Protein AF-A0A1E1WGL4-F1 (afdb_monomer_lite)

Structure (mmCIF, N/CA/C/O backbone):
data_AF-A0A1E1WGL4-F1
#
_entry.id   AF-A0A1E1WGL4-F1
#
loop_
_atom_site.group_PDB
_atom_site.id
_atom_site.type_symbol
_atom_site.label_atom_id
_atom_site.label_alt_id
_atom_site.label_comp_id
_atom_site.label_asym_id
_atom_site.label_entity_id
_atom_site.label_seq_id
_atom_site.pdbx_PDB_ins_code
_atom_site.Cartn_x
_atom_site.C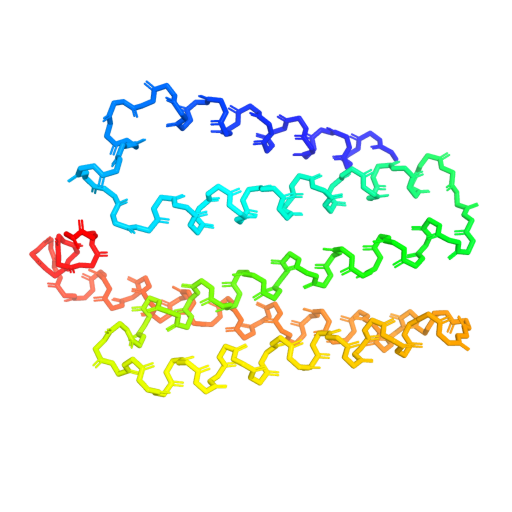artn_y
_atom_site.Cartn_z
_atom_site.occupancy
_atom_site.B_iso_or_equiv
_atom_site.auth_seq_id
_atom_site.auth_comp_id
_atom_site.auth_asym_id
_atom_site.auth_atom_id
_atom_site.pdbx_PDB_model_num
ATOM 1 N N . ALA A 1 1 ? 6.166 7.070 -16.191 1.00 85.94 1 ALA A N 1
ATOM 2 C CA . ALA A 1 1 ? 6.942 7.635 -15.065 1.00 85.94 1 ALA A CA 1
ATOM 3 C C . ALA A 1 1 ? 6.205 8.755 -14.322 1.00 85.94 1 ALA A C 1
ATOM 5 O O . ALA A 1 1 ? 6.081 8.666 -13.109 1.00 85.94 1 ALA A O 1
ATOM 6 N N . LEU A 1 2 ? 5.705 9.796 -15.011 1.00 94.38 2 LEU A N 1
ATOM 7 C CA . LEU A 1 2 ? 5.146 10.999 -14.367 1.00 94.38 2 LEU A CA 1
ATOM 8 C C . LEU A 1 2 ? 4.013 10.715 -13.362 1.00 94.38 2 LEU A C 1
ATOM 10 O O . LEU A 1 2 ? 4.085 11.191 -12.238 1.00 94.38 2 LEU A O 1
ATOM 14 N N . ALA A 1 3 ? 2.999 9.925 -13.737 1.00 94.56 3 ALA A N 1
ATOM 15 C CA . ALA A 1 3 ? 1.869 9.616 -12.854 1.00 94.56 3 ALA A CA 1
ATOM 16 C C . ALA A 1 3 ? 2.309 8.905 -11.558 1.00 94.56 3 ALA A C 1
ATOM 18 O O . ALA A 1 3 ? 1.943 9.334 -10.466 1.00 94.56 3 ALA A O 1
ATOM 19 N N . SER A 1 4 ? 3.158 7.878 -11.668 1.00 93.81 4 SER A N 1
ATOM 20 C CA . SER A 1 4 ? 3.747 7.196 -10.507 1.00 93.81 4 SER A CA 1
ATOM 21 C C . SER A 1 4 ? 4.592 8.145 -9.654 1.00 93.81 4 SER A C 1
ATOM 23 O O . SER A 1 4 ? 4.494 8.113 -8.429 1.00 93.81 4 SER A O 1
ATOM 25 N N . GLY A 1 5 ? 5.353 9.045 -10.287 1.00 95.50 5 GLY A N 1
ATOM 26 C CA . GLY A 1 5 ? 6.152 10.055 -9.590 1.00 95.50 5 GLY A CA 1
ATOM 27 C C . GLY A 1 5 ? 5.297 11.069 -8.823 1.00 95.50 5 GLY A C 1
ATOM 28 O O . GLY A 1 5 ? 5.628 11.425 -7.695 1.00 95.50 5 GLY A O 1
ATOM 29 N N . LEU A 1 6 ? 4.163 11.490 -9.389 1.00 96.50 6 LEU A N 1
ATOM 30 C CA . LEU A 1 6 ? 3.197 12.354 -8.704 1.00 96.50 6 LEU A CA 1
ATOM 31 C C . LEU A 1 6 ? 2.524 11.633 -7.527 1.00 96.50 6 LEU A C 1
ATOM 33 O O . LEU A 1 6 ? 2.367 12.234 -6.467 1.00 96.50 6 LEU A O 1
ATOM 37 N N . ASN A 1 7 ? 2.192 10.345 -7.666 1.00 95.88 7 ASN A N 1
ATOM 38 C CA . ASN A 1 7 ? 1.689 9.540 -6.547 1.00 95.88 7 ASN A CA 1
ATOM 39 C C . ASN A 1 7 ? 2.732 9.396 -5.432 1.00 95.88 7 ASN A C 1
ATOM 41 O O . ASN A 1 7 ? 2.401 9.558 -4.257 1.00 95.88 7 ASN A O 1
ATOM 45 N N . LEU A 1 8 ? 4.001 9.161 -5.780 1.00 96.38 8 LEU A N 1
ATOM 46 C CA . LEU A 1 8 ? 5.094 9.152 -4.808 1.00 96.38 8 LEU A CA 1
ATOM 47 C C . LEU A 1 8 ? 5.175 10.488 -4.056 1.00 96.38 8 LEU A C 1
ATOM 49 O O . LEU A 1 8 ? 5.218 10.497 -2.825 1.00 96.38 8 LEU A O 1
ATOM 53 N N . ALA A 1 9 ? 5.149 11.609 -4.783 1.00 96.38 9 ALA A N 1
ATOM 54 C CA . ALA A 1 9 ? 5.177 12.944 -4.191 1.00 96.38 9 ALA A CA 1
ATOM 55 C C . ALA A 1 9 ? 3.979 13.185 -3.260 1.00 96.38 9 ALA A C 1
ATOM 57 O O . ALA A 1 9 ? 4.163 13.698 -2.157 1.00 96.38 9 ALA A O 1
ATOM 58 N N . ALA A 1 10 ? 2.776 12.755 -3.651 1.00 95.88 10 ALA A N 1
ATOM 59 C CA . ALA A 1 10 ? 1.584 12.843 -2.813 1.00 95.88 10 ALA A CA 1
ATOM 60 C C . ALA A 1 10 ? 1.738 12.044 -1.508 1.00 95.88 10 ALA A C 1
ATOM 62 O O . ALA A 1 10 ? 1.439 12.565 -0.435 1.00 95.88 10 ALA A O 1
ATOM 63 N N . HIS A 1 11 ? 2.268 10.817 -1.568 1.00 93.75 11 HIS A N 1
ATOM 64 C CA . HIS A 1 11 ? 2.530 10.014 -0.370 1.00 93.75 11 HIS A CA 1
ATOM 65 C C . HIS A 1 11 ? 3.553 10.666 0.568 1.00 93.75 11 HIS A C 1
ATOM 67 O O . HIS A 1 11 ? 3.337 10.685 1.780 1.00 93.75 11 HIS A O 1
ATOM 73 N N . VAL A 1 12 ? 4.642 11.219 0.027 1.00 95.19 12 VAL A N 1
ATOM 74 C CA . VAL A 1 12 ? 5.664 11.926 0.820 1.00 95.19 12 VAL A CA 1
ATOM 75 C C . VAL A 1 12 ? 5.085 13.193 1.450 1.00 95.19 12 VAL A C 1
ATOM 77 O O . VAL A 1 12 ? 5.270 13.422 2.644 1.00 95.19 12 VAL A O 1
ATOM 80 N N . TYR A 1 13 ? 4.336 13.981 0.679 1.00 95.38 13 TYR A N 1
ATOM 81 C CA . TYR A 1 13 ? 3.674 15.189 1.166 1.00 95.38 13 TYR A CA 1
ATOM 82 C C . TYR A 1 13 ? 2.675 14.878 2.287 1.00 95.38 13 TYR A C 1
ATOM 84 O O . TYR A 1 13 ? 2.729 15.492 3.349 1.00 95.38 13 TYR A O 1
ATOM 92 N N . MET A 1 14 ? 1.799 13.886 2.098 1.00 92.38 14 MET A N 1
ATOM 93 C CA . MET A 1 14 ? 0.835 13.480 3.126 1.00 92.38 14 MET A CA 1
ATOM 94 C C . MET A 1 14 ? 1.516 12.954 4.388 1.00 92.38 14 MET A C 1
ATOM 96 O O . MET A 1 14 ? 1.043 13.211 5.492 1.00 92.38 14 MET A O 1
ATOM 100 N N . TYR A 1 15 ? 2.625 12.229 4.241 1.00 91.88 15 TYR A N 1
ATOM 101 C CA . TYR A 1 15 ? 3.398 11.770 5.386 1.00 91.88 15 TYR A CA 1
ATOM 102 C C . TYR A 1 15 ? 4.004 12.941 6.168 1.00 91.88 15 TYR A C 1
ATOM 104 O O . TYR A 1 15 ? 3.929 12.941 7.394 1.00 91.88 15 TYR A O 1
ATOM 112 N N . HIS A 1 16 ? 4.528 13.959 5.477 1.00 90.94 16 HIS A N 1
ATOM 113 C CA . HIS A 1 16 ? 5.018 15.186 6.111 1.00 90.94 16 HIS A CA 1
ATOM 114 C C . HIS A 1 16 ? 3.917 15.892 6.913 1.00 90.94 16 HIS A C 1
ATOM 116 O O . HIS A 1 16 ? 4.100 16.188 8.088 1.00 90.94 16 HIS A O 1
ATOM 122 N N . GLN A 1 17 ? 2.738 16.068 6.310 1.00 89.62 17 GLN A N 1
ATOM 123 C CA . GLN A 1 17 ? 1.579 16.656 6.991 1.00 89.62 17 GLN A CA 1
ATOM 124 C C . GLN A 1 17 ? 1.177 15.859 8.242 1.00 89.62 17 GLN A C 1
ATOM 126 O O . GLN A 1 17 ? 0.780 16.432 9.253 1.00 89.62 17 GLN A O 1
ATOM 131 N N . LEU A 1 18 ? 1.290 14.528 8.195 1.00 86.06 18 LEU A N 1
ATOM 132 C CA . LEU A 1 18 ? 0.930 13.666 9.317 1.00 86.06 18 LEU A CA 1
ATOM 133 C C . LEU A 1 18 ? 1.911 13.773 10.490 1.00 86.06 18 LEU A C 1
ATOM 135 O O . LEU A 1 18 ? 1.471 13.791 11.634 1.00 86.06 18 LEU A O 1
ATOM 139 N N . ILE A 1 19 ? 3.221 13.826 10.231 1.00 86.44 19 ILE A N 1
ATOM 140 C CA . ILE A 1 19 ? 4.231 13.930 11.301 1.00 86.44 19 ILE A CA 1
ATOM 141 C C . ILE A 1 19 ? 4.264 15.319 11.952 1.00 86.44 19 ILE A C 1
ATOM 143 O O . ILE A 1 19 ? 4.726 15.445 13.084 1.00 86.44 19 ILE A O 1
ATOM 147 N N . GLU A 1 20 ? 3.765 16.344 11.259 1.00 86.44 20 GLU A N 1
ATOM 148 C CA . GLU A 1 20 ? 3.575 17.690 11.809 1.00 86.44 20 GLU A CA 1
ATOM 149 C C . GLU A 1 20 ? 2.327 17.790 12.708 1.00 86.44 20 GLU A C 1
ATOM 151 O O . GLU A 1 20 ? 2.230 18.704 13.531 1.00 86.44 20 GLU A O 1
ATOM 156 N N . ASP A 1 21 ? 1.385 16.843 12.617 1.00 81.75 21 ASP A N 1
ATOM 157 C CA . ASP A 1 21 ? 0.223 16.793 13.505 1.00 81.75 21 ASP A CA 1
ATOM 158 C C . ASP A 1 21 ? 0.627 16.301 14.906 1.00 81.75 21 ASP A C 1
ATOM 160 O O . ASP A 1 21 ? 0.981 15.141 15.122 1.00 81.75 21 ASP A O 1
ATOM 164 N N . TYR A 1 22 ? 0.479 17.173 15.907 1.00 66.94 22 TYR A N 1
ATOM 165 C CA . TYR A 1 22 ? 0.733 16.866 17.319 1.00 66.94 22 TYR A CA 1
ATOM 166 C C . TYR A 1 22 ? -0.074 15.664 17.855 1.00 66.94 22 TYR A C 1
ATOM 168 O O . TYR A 1 22 ? 0.294 15.059 18.870 1.00 66.94 22 TYR A O 1
ATOM 176 N N . ARG A 1 23 ? -1.190 15.306 17.203 1.00 68.88 23 ARG A N 1
ATOM 177 C CA . ARG A 1 23 ? -2.018 14.132 17.534 1.00 68.88 23 ARG A CA 1
ATOM 178 C C . ARG A 1 23 ? -1.388 12.828 17.061 1.00 68.88 23 ARG A C 1
ATOM 180 O O . ARG A 1 23 ? -1.677 11.774 17.633 1.00 68.88 23 ARG A O 1
ATOM 187 N N . PHE A 1 24 ? -0.498 12.883 16.076 1.00 68.81 24 PHE A N 1
ATOM 188 C CA . PHE A 1 24 ? 0.263 11.741 15.589 1.00 68.81 24 PHE A CA 1
ATOM 189 C C . PHE A 1 24 ? 1.529 11.531 16.430 1.00 68.81 24 PHE A C 1
ATOM 191 O O . PHE A 1 24 ? 2.657 11.515 15.950 1.00 68.81 24 PHE A O 1
ATOM 198 N N . CYS A 1 25 ? 1.336 11.355 17.737 1.00 69.19 25 CYS A N 1
ATOM 199 C CA . CYS A 1 25 ? 2.398 10.995 18.667 1.00 69.19 25 CYS A CA 1
ATOM 200 C C . CYS A 1 25 ? 2.054 9.704 19.414 1.00 69.19 25 CYS A C 1
ATOM 202 O O . CYS A 1 25 ? 0.885 9.344 19.578 1.00 69.19 25 CYS A O 1
ATOM 204 N N . TYR A 1 26 ? 3.085 9.017 19.914 1.00 63.84 26 TYR A N 1
ATOM 205 C CA . TYR A 1 26 ? 2.954 7.725 20.599 1.00 63.84 26 TYR A CA 1
ATOM 206 C C . TYR A 1 26 ? 1.908 7.738 21.728 1.00 63.84 26 TYR A C 1
ATOM 208 O O . TYR A 1 26 ? 1.170 6.774 21.905 1.00 63.84 26 TYR A O 1
ATOM 216 N N . LYS A 1 27 ? 1.788 8.862 22.448 1.00 63.19 27 LYS A N 1
ATOM 217 C CA . LYS A 1 27 ? 0.841 9.032 23.561 1.00 63.19 27 LYS A CA 1
ATOM 218 C C . LYS A 1 27 ? -0.633 8.951 23.136 1.00 63.19 27 LYS A C 1
ATOM 220 O O . LYS A 1 27 ? -1.468 8.582 23.954 1.00 63.19 27 LYS A O 1
ATOM 225 N N . HIS A 1 28 ? -0.947 9.301 21.890 1.00 64.38 28 HIS A N 1
ATOM 226 C CA . HIS A 1 28 ? -2.317 9.349 21.367 1.00 64.38 28 HIS A CA 1
ATOM 227 C C . HIS A 1 28 ? -2.582 8.306 20.269 1.00 64.38 28 HIS A C 1
ATOM 229 O O . HIS A 1 28 ? -3.727 8.129 19.867 1.00 64.38 28 HIS A O 1
ATOM 235 N N . SER A 1 29 ? -1.542 7.621 19.781 1.00 69.75 29 SER A N 1
ATOM 236 C CA . SER A 1 29 ? -1.619 6.672 18.667 1.00 69.75 29 SER A CA 1
ATOM 237 C C . SER A 1 29 ? -0.808 5.402 18.971 1.00 69.75 29 SER A C 1
ATOM 239 O O . SER A 1 29 ? 0.353 5.304 18.568 1.00 69.75 29 SER A O 1
ATOM 241 N N . PRO A 1 30 ? -1.393 4.377 19.622 1.00 72.88 30 PRO A N 1
ATOM 242 C CA . PRO A 1 30 ? -0.667 3.160 20.020 1.00 72.88 30 PRO A CA 1
ATOM 243 C C . PRO A 1 30 ? -0.130 2.334 18.837 1.00 72.88 30 PRO A C 1
ATOM 245 O O . PRO A 1 30 ? 0.729 1.475 19.015 1.00 72.88 30 PRO A O 1
ATOM 248 N N . MET A 1 31 ? -0.610 2.591 17.616 1.00 81.19 31 MET A N 1
ATOM 249 C CA . MET A 1 31 ? -0.162 1.936 16.381 1.00 81.19 31 MET A CA 1
ATOM 250 C C . MET A 1 31 ? 0.743 2.820 15.510 1.00 81.19 31 MET A C 1
ATOM 252 O O . MET A 1 31 ? 0.908 2.539 14.326 1.00 81.19 31 MET A O 1
ATOM 256 N N . ILE A 1 32 ? 1.329 3.887 16.057 1.00 84.94 32 ILE A N 1
ATOM 257 C CA . ILE A 1 32 ? 2.131 4.846 15.280 1.00 84.94 32 ILE A CA 1
ATOM 258 C C . ILE A 1 32 ? 3.248 4.175 14.462 1.00 84.94 32 ILE A C 1
ATOM 260 O O . ILE A 1 32 ? 3.414 4.469 13.282 1.00 84.94 32 ILE A O 1
ATOM 264 N N . VAL A 1 33 ? 3.935 3.184 15.039 1.00 87.94 33 VAL A N 1
ATOM 265 C CA . VAL A 1 33 ? 5.001 2.427 14.358 1.00 87.94 33 VAL A CA 1
ATOM 266 C C . VAL A 1 33 ? 4.465 1.665 13.143 1.00 87.94 33 VAL A C 1
ATOM 268 O O . VAL A 1 33 ? 5.094 1.663 12.088 1.00 87.94 33 VAL A O 1
ATOM 271 N N . PHE A 1 34 ? 3.278 1.062 13.263 1.00 91.12 34 PHE A N 1
ATOM 272 C CA . PHE A 1 34 ? 2.623 0.385 12.143 1.00 91.12 34 PHE A CA 1
ATOM 273 C C . PHE A 1 34 ? 2.314 1.368 11.011 1.00 91.12 34 PHE A C 1
ATOM 275 O O . PHE A 1 34 ? 2.521 1.038 9.849 1.00 91.12 34 PHE A O 1
ATOM 282 N N . TRP A 1 35 ? 1.857 2.578 11.340 1.00 90.50 35 TRP A N 1
ATOM 283 C CA . TRP A 1 35 ? 1.575 3.608 10.341 1.00 90.50 35 TRP A CA 1
ATOM 284 C C . TRP A 1 35 ? 2.833 4.081 9.631 1.00 90.50 35 TRP A C 1
ATOM 286 O O . TRP A 1 35 ? 2.834 4.117 8.408 1.00 90.50 35 TRP A O 1
ATOM 296 N N . HIS A 1 36 ? 3.923 4.351 10.352 1.00 92.00 36 HIS A N 1
ATOM 297 C CA . HIS A 1 36 ? 5.209 4.659 9.717 1.00 92.00 36 HIS A CA 1
ATOM 298 C C . HIS A 1 36 ? 5.638 3.556 8.745 1.00 92.00 36 HIS A C 1
ATOM 300 O O . HIS A 1 36 ? 5.992 3.841 7.605 1.00 92.00 36 HIS A O 1
ATOM 306 N N . PHE A 1 37 ? 5.533 2.292 9.160 1.00 94.19 37 PHE A N 1
ATOM 307 C CA . PHE A 1 37 ? 5.855 1.159 8.298 1.00 94.19 37 PHE A CA 1
ATOM 308 C C . PHE A 1 37 ? 4.936 1.067 7.070 1.00 94.19 37 PHE A C 1
ATOM 310 O O . PHE A 1 37 ? 5.416 0.852 5.958 1.00 94.19 37 PHE A O 1
ATOM 317 N N . PHE A 1 38 ? 3.633 1.295 7.250 1.00 94.94 38 PHE A N 1
ATOM 318 C CA . PHE A 1 38 ? 2.656 1.378 6.164 1.00 94.94 38 PHE A CA 1
ATOM 319 C C . PHE A 1 38 ? 3.060 2.441 5.134 1.00 94.94 38 PHE A C 1
ATOM 321 O O . PHE A 1 38 ? 3.112 2.150 3.940 1.00 94.94 38 PHE A O 1
ATOM 328 N N . PHE A 1 39 ? 3.400 3.653 5.587 1.00 94.38 39 PHE A N 1
ATOM 329 C CA . PHE A 1 39 ? 3.842 4.731 4.701 1.00 94.38 39 PHE A CA 1
ATOM 330 C C . PHE A 1 39 ? 5.121 4.368 3.953 1.00 94.38 39 PHE A C 1
ATOM 332 O O . PHE A 1 39 ? 5.168 4.567 2.742 1.00 94.38 39 PHE A O 1
ATOM 339 N N . CYS A 1 40 ? 6.113 3.791 4.637 1.00 95.81 40 CYS A N 1
ATOM 340 C CA . CYS A 1 40 ? 7.351 3.334 4.006 1.00 95.81 40 CYS A CA 1
ATOM 341 C C . CYS A 1 40 ? 7.098 2.299 2.901 1.00 95.81 40 CYS A C 1
ATOM 343 O O . CYS A 1 40 ? 7.721 2.373 1.846 1.00 95.81 40 CYS A O 1
ATOM 345 N N . ILE A 1 41 ? 6.176 1.350 3.108 1.00 97.31 41 ILE A N 1
ATOM 346 C CA . ILE A 1 41 ? 5.802 0.377 2.070 1.00 97.31 41 ILE A CA 1
ATOM 347 C C . ILE A 1 41 ? 5.179 1.087 0.865 1.00 97.31 41 ILE A C 1
ATOM 349 O O . ILE A 1 41 ? 5.589 0.842 -0.270 1.00 97.31 41 ILE A O 1
ATOM 353 N N . CYS A 1 42 ? 4.213 1.979 1.098 1.00 97.06 42 CYS A N 1
ATOM 354 C CA . CYS A 1 42 ? 3.535 2.695 0.020 1.00 97.06 42 CYS A CA 1
ATOM 355 C C . CYS A 1 42 ? 4.498 3.570 -0.792 1.00 97.06 42 CYS A C 1
ATOM 357 O O . CYS A 1 42 ? 4.464 3.532 -2.020 1.00 97.06 42 CYS A O 1
ATOM 359 N N . THR A 1 43 ? 5.372 4.340 -0.137 1.00 96.75 43 THR A N 1
ATOM 360 C CA . THR A 1 43 ? 6.359 5.181 -0.834 1.00 96.75 43 THR A CA 1
ATOM 361 C C . THR A 1 43 ? 7.360 4.334 -1.610 1.00 96.75 43 THR A C 1
ATOM 363 O O . THR A 1 43 ? 7.654 4.649 -2.760 1.00 96.75 43 THR A O 1
ATOM 366 N N . HIS A 1 44 ? 7.833 3.225 -1.038 1.00 97.06 44 HIS A N 1
ATOM 367 C CA . HIS A 1 44 ? 8.737 2.310 -1.730 1.00 97.06 44 HIS A CA 1
ATOM 368 C C . HIS A 1 44 ? 8.095 1.713 -2.990 1.00 97.06 44 HIS A C 1
ATOM 370 O O . HIS A 1 44 ? 8.737 1.650 -4.036 1.00 97.06 44 HIS A O 1
ATOM 376 N N . ALA A 1 45 ? 6.814 1.347 -2.931 1.00 97.56 45 ALA A N 1
ATOM 377 C CA . ALA A 1 45 ? 6.090 0.832 -4.087 1.00 97.56 45 ALA A CA 1
ATOM 378 C C . ALA A 1 45 ? 5.928 1.860 -5.209 1.00 97.56 45 ALA A C 1
ATOM 380 O O . ALA A 1 45 ? 6.243 1.562 -6.360 1.00 97.56 45 ALA A O 1
ATOM 381 N N . TRP A 1 46 ? 5.536 3.097 -4.893 1.00 98.06 46 TRP A N 1
ATOM 382 C CA . TRP A 1 46 ? 5.456 4.147 -5.913 1.00 98.06 46 TRP A CA 1
ATOM 383 C C . TRP A 1 46 ? 6.823 4.553 -6.469 1.00 98.06 46 TRP A C 1
ATOM 385 O O . TRP A 1 46 ? 6.919 4.927 -7.640 1.00 98.06 46 TRP A O 1
ATOM 395 N N . ALA A 1 47 ? 7.890 4.443 -5.672 1.00 97.62 47 ALA A N 1
ATOM 396 C CA . ALA A 1 47 ? 9.253 4.638 -6.153 1.00 97.62 47 ALA A CA 1
ATOM 397 C C . ALA A 1 47 ? 9.629 3.583 -7.202 1.00 97.62 47 ALA A C 1
ATOM 399 O O . ALA A 1 47 ? 10.041 3.955 -8.302 1.00 97.62 47 ALA A O 1
ATOM 400 N N . TRP A 1 48 ? 9.411 2.293 -6.924 1.00 98.00 48 TRP A N 1
ATOM 401 C CA . TRP A 1 48 ? 9.673 1.226 -7.898 1.00 98.00 48 TRP A CA 1
ATOM 402 C C . TRP A 1 48 ? 8.796 1.325 -9.143 1.00 98.00 48 TRP A C 1
ATOM 404 O O . TRP A 1 48 ? 9.326 1.208 -10.245 1.00 98.00 48 TRP A O 1
ATOM 414 N N . SER A 1 49 ? 7.518 1.683 -8.995 1.00 97.19 49 SER A N 1
ATOM 415 C CA . SER A 1 49 ? 6.637 1.975 -10.134 1.00 97.19 49 SER A CA 1
ATOM 416 C C . SER A 1 49 ? 7.167 3.120 -10.998 1.00 97.19 49 SER A C 1
ATOM 418 O O . SER A 1 49 ? 7.171 3.050 -12.228 1.00 97.19 49 SER A O 1
ATOM 420 N N . THR A 1 50 ? 7.686 4.180 -10.373 1.00 97.38 50 THR A N 1
ATOM 421 C CA . THR A 1 50 ? 8.288 5.305 -11.102 1.00 97.38 50 THR A CA 1
ATOM 422 C C . THR A 1 50 ? 9.526 4.869 -11.877 1.00 97.38 50 THR A C 1
ATOM 424 O O . THR A 1 50 ? 9.660 5.236 -13.045 1.00 97.38 50 THR A O 1
ATOM 427 N N . VAL A 1 51 ? 10.403 4.077 -11.250 1.00 97.88 51 VAL A N 1
ATOM 428 C CA . VAL A 1 51 ? 11.626 3.545 -11.872 1.00 97.88 51 VAL A CA 1
ATOM 429 C C . VAL A 1 51 ? 11.285 2.623 -13.041 1.00 97.88 51 VAL A C 1
ATOM 431 O O . VAL A 1 51 ? 11.820 2.822 -14.128 1.00 97.88 51 VAL A O 1
ATOM 434 N N . PHE A 1 52 ? 10.362 1.678 -12.859 1.00 96.94 52 PHE A N 1
ATOM 435 C CA . PHE A 1 52 ? 9.905 0.763 -13.908 1.00 96.94 52 PHE A CA 1
ATOM 436 C C . PHE A 1 52 ? 9.334 1.515 -15.113 1.00 96.94 52 PHE A C 1
ATOM 438 O O . PHE A 1 52 ? 9.799 1.346 -16.237 1.00 96.94 52 PHE A O 1
ATOM 445 N N . HIS A 1 53 ? 8.414 2.455 -14.885 1.00 96.56 53 HIS A N 1
ATOM 446 C CA . HIS A 1 53 ? 7.842 3.254 -15.969 1.00 96.56 53 HIS A CA 1
ATOM 447 C C . HIS A 1 53 ? 8.781 4.332 -16.535 1.00 96.56 53 HIS A C 1
ATOM 449 O O . HIS A 1 53 ? 8.370 5.069 -17.437 1.00 96.56 53 HIS A O 1
ATOM 455 N N . ALA A 1 54 ? 9.972 4.518 -15.966 1.00 96.38 54 ALA A N 1
ATOM 456 C CA . ALA A 1 54 ? 11.038 5.324 -16.558 1.00 96.38 54 ALA A CA 1
ATOM 457 C C . ALA A 1 54 ? 11.982 4.449 -17.390 1.00 96.38 54 ALA A C 1
ATOM 459 O O . ALA A 1 54 ? 12.427 4.868 -18.458 1.00 96.38 54 ALA A O 1
ATOM 460 N N . ARG A 1 55 ? 12.273 3.237 -16.908 1.00 96.25 55 ARG A N 1
ATOM 461 C CA . ARG A 1 55 ? 13.081 2.242 -17.601 1.00 96.25 55 ARG A CA 1
ATOM 462 C C . ARG A 1 55 ? 12.653 0.826 -17.228 1.00 96.25 55 ARG A C 1
ATOM 464 O O . ARG A 1 55 ? 12.897 0.344 -16.117 1.00 96.25 55 ARG A O 1
ATOM 471 N N . ASP A 1 56 ? 12.116 0.147 -18.226 1.00 95.38 56 ASP A N 1
ATOM 472 C CA . ASP A 1 56 ? 11.712 -1.243 -18.124 1.00 95.38 56 ASP A CA 1
ATOM 473 C C . ASP A 1 56 ? 12.928 -2.180 -18.253 1.00 95.38 56 ASP A C 1
ATOM 475 O O . ASP A 1 56 ? 13.731 -2.085 -19.186 1.00 95.38 56 ASP A O 1
ATOM 479 N N . THR A 1 57 ? 13.095 -3.045 -17.259 1.00 94.38 57 THR A N 1
ATOM 480 C CA . THR A 1 57 ? 14.070 -4.132 -17.193 1.00 94.38 57 THR A CA 1
ATOM 481 C C . THR A 1 57 ? 13.435 -5.277 -16.400 1.00 94.38 57 THR A C 1
ATOM 483 O O . THR A 1 57 ? 12.635 -5.001 -15.507 1.00 94.38 57 THR A O 1
ATOM 486 N N . PRO A 1 58 ? 13.860 -6.540 -16.584 1.00 93.19 58 PRO A N 1
ATOM 487 C CA . PRO A 1 58 ? 13.293 -7.662 -15.827 1.00 93.19 58 PRO A CA 1
ATOM 488 C C . PRO A 1 58 ? 13.339 -7.472 -14.301 1.00 93.19 58 PRO A C 1
ATOM 490 O O . PRO A 1 58 ? 12.452 -7.912 -13.577 1.00 93.19 58 PRO A O 1
ATOM 493 N N . PHE A 1 59 ? 14.371 -6.787 -13.795 1.00 94.38 59 PHE A N 1
ATOM 494 C CA . PHE A 1 59 ? 14.483 -6.488 -12.370 1.00 94.38 59 PHE A CA 1
ATOM 495 C C . PHE A 1 59 ? 13.523 -5.379 -11.920 1.00 94.38 59 PHE A C 1
ATOM 497 O O . PHE A 1 59 ? 12.900 -5.506 -10.868 1.00 94.38 59 PHE A O 1
ATOM 504 N N . THR A 1 60 ? 13.388 -4.297 -12.692 1.00 95.62 60 THR A N 1
ATOM 505 C CA . THR A 1 60 ? 12.463 -3.204 -12.347 1.00 95.62 60 THR A CA 1
ATOM 506 C C . THR A 1 60 ? 11.007 -3.640 -12.484 1.00 95.62 60 THR A C 1
ATOM 508 O O . THR A 1 60 ? 10.198 -3.258 -11.644 1.00 95.62 60 THR A O 1
ATOM 511 N N . GLU A 1 61 ? 10.702 -4.506 -13.451 1.00 94.81 61 GLU A N 1
ATOM 512 C CA . GLU A 1 61 ? 9.408 -5.175 -13.611 1.00 94.81 61 GLU A CA 1
ATOM 513 C C . GLU A 1 61 ? 9.063 -6.028 -12.381 1.00 94.81 61 GLU A C 1
ATOM 515 O O . GLU A 1 61 ? 8.016 -5.850 -11.758 1.00 94.81 61 GLU A O 1
ATOM 520 N N . PHE A 1 62 ? 9.983 -6.904 -11.964 1.00 95.06 62 PHE A N 1
ATOM 521 C CA . PHE A 1 62 ? 9.842 -7.691 -10.737 1.00 95.06 62 PHE A CA 1
ATOM 522 C C . PHE A 1 62 ? 9.564 -6.806 -9.513 1.00 95.06 62 PHE A C 1
ATOM 524 O O . PHE A 1 62 ? 8.641 -7.081 -8.739 1.00 95.06 62 PHE A O 1
ATOM 531 N N . MET A 1 63 ? 10.357 -5.746 -9.332 1.00 96.69 63 MET A N 1
ATOM 532 C CA . MET A 1 63 ? 10.235 -4.862 -8.175 1.00 96.69 63 MET A CA 1
ATOM 533 C C . MET A 1 63 ? 8.912 -4.096 -8.163 1.00 96.69 63 MET A C 1
ATOM 535 O O . MET A 1 63 ? 8.322 -3.960 -7.089 1.00 96.69 63 MET A O 1
ATOM 539 N N . ASP A 1 64 ? 8.431 -3.623 -9.317 1.00 96.44 64 ASP A N 1
ATOM 540 C CA . ASP A 1 64 ? 7.140 -2.936 -9.416 1.00 96.44 64 ASP A CA 1
ATOM 541 C C . ASP A 1 64 ? 5.997 -3.864 -8.991 1.00 96.44 64 ASP A C 1
ATOM 543 O O . ASP A 1 64 ? 5.240 -3.544 -8.074 1.00 96.44 64 ASP A O 1
ATOM 547 N N . TYR A 1 65 ? 5.939 -5.080 -9.539 1.00 95.81 65 TYR A N 1
ATOM 548 C CA . TYR A 1 65 ? 4.885 -6.033 -9.190 1.00 95.81 65 TYR A CA 1
ATOM 549 C C . TYR A 1 65 ? 4.945 -6.508 -7.737 1.00 95.81 65 TYR A C 1
ATOM 551 O O . TYR A 1 65 ? 3.909 -6.566 -7.066 1.00 95.81 65 TYR A O 1
ATOM 559 N N . ALA A 1 66 ? 6.140 -6.815 -7.222 1.00 96.56 66 ALA A N 1
ATOM 560 C CA . ALA A 1 66 ? 6.314 -7.224 -5.831 1.00 96.56 66 ALA A CA 1
ATOM 561 C C . ALA A 1 66 ? 5.910 -6.105 -4.858 1.00 96.56 66 ALA A C 1
ATOM 563 O O . ALA A 1 66 ? 5.272 -6.369 -3.833 1.00 96.56 66 ALA A O 1
ATOM 564 N N . CYS A 1 67 ? 6.242 -4.849 -5.172 1.00 97.19 67 CYS A N 1
ATOM 565 C CA . CYS A 1 67 ? 5.887 -3.722 -4.317 1.00 97.19 67 CYS A CA 1
ATOM 566 C C . CYS A 1 67 ? 4.422 -3.281 -4.476 1.00 97.19 67 CYS A C 1
ATOM 568 O O . CYS A 1 67 ? 3.806 -2.864 -3.496 1.00 97.19 67 CYS A O 1
ATOM 570 N N . ALA A 1 68 ? 3.819 -3.428 -5.655 1.00 97.12 68 ALA A N 1
ATOM 571 C CA . ALA A 1 68 ? 2.379 -3.247 -5.827 1.00 97.12 68 ALA A CA 1
ATOM 572 C C . ALA A 1 68 ? 1.597 -4.236 -4.946 1.00 97.12 68 ALA A C 1
ATOM 574 O O . ALA A 1 68 ? 0.674 -3.838 -4.229 1.00 97.12 68 ALA A O 1
ATOM 575 N N . LEU A 1 69 ? 2.030 -5.504 -4.912 1.00 97.38 69 LEU A N 1
ATOM 576 C CA . LEU A 1 69 ? 1.442 -6.503 -4.021 1.00 97.38 69 LEU A CA 1
ATOM 577 C C . LEU A 1 69 ? 1.646 -6.155 -2.545 1.00 97.38 69 LEU A C 1
ATOM 579 O O . LEU A 1 69 ? 0.712 -6.267 -1.751 1.00 97.38 69 LEU A O 1
ATOM 583 N N . SER A 1 70 ? 2.842 -5.712 -2.151 1.00 97.75 70 SER A N 1
ATOM 584 C CA . SER A 1 70 ? 3.102 -5.357 -0.751 1.00 97.75 70 SER A CA 1
ATOM 585 C C . SER A 1 70 ? 2.188 -4.223 -0.268 1.00 97.75 70 SER A C 1
ATOM 587 O O . SER A 1 70 ? 1.710 -4.272 0.868 1.00 97.75 70 SER A O 1
ATOM 589 N N . MET A 1 71 ? 1.858 -3.264 -1.143 1.00 97.31 71 MET A N 1
ATOM 590 C CA . MET A 1 71 ? 0.925 -2.172 -0.857 1.00 97.31 71 MET A CA 1
ATOM 591 C C . MET A 1 71 ? -0.506 -2.670 -0.595 1.00 97.31 71 MET A C 1
ATOM 593 O O . MET A 1 71 ? -1.117 -2.292 0.409 1.00 97.31 71 MET A O 1
ATOM 597 N N . VAL A 1 72 ? -1.054 -3.545 -1.446 1.00 97.38 72 VAL A N 1
ATOM 598 C CA . VAL A 1 72 ? -2.406 -4.096 -1.215 1.00 97.38 72 VAL A CA 1
ATOM 599 C C . VAL A 1 72 ? -2.435 -5.048 -0.016 1.00 97.38 72 VAL A C 1
ATOM 601 O O . VAL A 1 72 ? -3.400 -5.045 0.751 1.00 97.38 72 VAL A O 1
ATOM 604 N N . MET A 1 73 ? -1.354 -5.798 0.222 1.00 97.69 73 MET A N 1
ATOM 605 C CA . MET A 1 73 ? -1.221 -6.684 1.381 1.00 97.69 73 MET A CA 1
ATOM 606 C C . MET A 1 73 ? -1.181 -5.911 2.698 1.00 97.69 73 MET A C 1
ATOM 608 O O . MET A 1 73 ? -1.868 -6.291 3.648 1.00 97.69 73 MET A O 1
ATOM 612 N N . ILE A 1 74 ? -0.419 -4.813 2.785 1.00 97.44 74 ILE A N 1
ATOM 613 C CA . ILE A 1 74 ? -0.381 -4.012 4.016 1.00 97.44 74 ILE A CA 1
ATOM 614 C C . ILE A 1 74 ? -1.723 -3.309 4.265 1.00 97.44 74 ILE A C 1
ATOM 616 O O . ILE A 1 74 ? -2.148 -3.200 5.418 1.00 97.44 74 ILE A O 1
ATOM 620 N N . LEU A 1 75 ? -2.449 -2.922 3.207 1.00 96.94 75 LEU A N 1
ATOM 621 C CA . LEU A 1 75 ? -3.818 -2.405 3.303 1.00 96.94 75 LEU A CA 1
ATOM 622 C C . LEU A 1 75 ? -4.804 -3.455 3.830 1.00 96.94 75 LEU A C 1
ATOM 624 O O . LEU A 1 75 ? -5.616 -3.141 4.706 1.00 96.94 75 LEU A O 1
ATOM 628 N N . PHE A 1 76 ? -4.708 -4.696 3.349 1.00 97.62 76 PHE A N 1
ATOM 629 C CA . PHE A 1 76 ? -5.475 -5.830 3.863 1.00 97.62 76 PHE A CA 1
ATOM 630 C C . PHE A 1 76 ? -5.163 -6.095 5.343 1.00 97.62 76 PHE A C 1
ATOM 632 O O . PHE A 1 76 ? -6.070 -6.140 6.176 1.00 97.62 76 PHE A O 1
ATOM 639 N N . ILE A 1 77 ? -3.878 -6.188 5.702 1.00 96.81 77 ILE A N 1
ATOM 640 C CA . ILE A 1 77 ? -3.417 -6.394 7.084 1.00 96.81 77 ILE A CA 1
ATOM 641 C C . ILE A 1 77 ? -3.931 -5.279 8.005 1.00 96.81 77 ILE A C 1
ATOM 643 O O . ILE A 1 77 ? -4.426 -5.559 9.100 1.00 96.81 77 ILE A O 1
ATOM 647 N N . ALA A 1 78 ? -3.883 -4.020 7.560 1.00 95.00 78 ALA A N 1
ATOM 648 C CA . ALA A 1 78 ? -4.402 -2.881 8.313 1.00 95.00 78 ALA A CA 1
ATOM 649 C C . ALA A 1 78 ? -5.910 -3.000 8.605 1.00 95.00 78 ALA A C 1
ATOM 651 O O . ALA A 1 78 ? -6.351 -2.612 9.694 1.00 95.00 78 ALA A O 1
ATOM 652 N N . ALA A 1 79 ? -6.692 -3.538 7.662 1.00 94.19 79 ALA A N 1
ATOM 653 C CA . ALA A 1 79 ? -8.123 -3.789 7.834 1.00 94.19 79 ALA A CA 1
ATOM 654 C C . ALA A 1 79 ? -8.384 -4.948 8.810 1.00 94.19 79 ALA A C 1
ATOM 656 O O . ALA A 1 79 ? -9.213 -4.827 9.713 1.00 94.19 79 ALA A O 1
ATOM 657 N N . VAL A 1 80 ? -7.635 -6.048 8.679 1.00 94.56 80 VAL A N 1
ATOM 658 C CA . VAL A 1 80 ? -7.732 -7.223 9.562 1.00 94.56 80 VAL A CA 1
ATOM 659 C C . VAL A 1 80 ? -7.435 -6.846 11.011 1.00 94.56 80 VAL A C 1
ATOM 661 O O . VAL A 1 80 ? -8.234 -7.156 11.897 1.00 94.56 80 VAL A O 1
ATOM 664 N N . ILE A 1 81 ? -6.323 -6.146 11.268 1.00 92.19 81 ILE A N 1
ATOM 665 C CA . ILE A 1 81 ? -5.937 -5.729 12.627 1.00 92.19 81 ILE A CA 1
ATOM 666 C C . ILE A 1 81 ? -7.020 -4.833 13.244 1.00 92.19 81 ILE A C 1
ATOM 668 O O . ILE A 1 81 ? -7.349 -4.986 14.421 1.00 92.19 81 ILE A O 1
ATOM 672 N N . ARG A 1 82 ? -7.617 -3.942 12.444 1.00 88.00 82 ARG A N 1
ATOM 673 C CA . ARG A 1 82 ? -8.722 -3.072 12.872 1.00 88.00 82 ARG A CA 1
ATOM 674 C C . ARG A 1 82 ? -9.979 -3.833 13.241 1.00 88.00 82 ARG A C 1
ATOM 676 O O . ARG A 1 82 ? -10.502 -3.653 14.336 1.00 88.00 82 ARG A O 1
ATOM 683 N N . LEU A 1 83 ? -10.478 -4.667 12.336 1.00 89.94 83 LEU A N 1
ATOM 684 C CA . LEU A 1 83 ? -11.731 -5.392 12.542 1.00 89.94 83 LEU A CA 1
ATOM 685 C C . LEU A 1 83 ? -11.616 -6.408 13.679 1.00 89.94 83 LEU A C 1
ATOM 687 O O . LEU A 1 83 ? -12.556 -6.604 14.450 1.00 89.94 83 LEU A O 1
ATOM 691 N N . LEU A 1 84 ? -10.449 -7.034 13.815 1.00 90.50 84 LEU A N 1
ATOM 692 C CA . LEU A 1 84 ? -10.204 -8.097 14.783 1.00 90.50 84 LEU A CA 1
ATOM 693 C C . LEU A 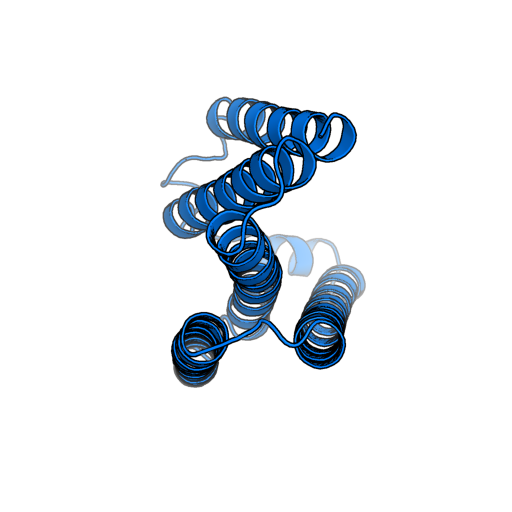1 84 ? -9.443 -7.621 16.026 1.00 90.50 84 LEU A C 1
ATOM 695 O O . LEU A 1 84 ? -8.878 -8.451 16.739 1.00 90.50 84 LEU A O 1
ATOM 699 N N . PHE A 1 85 ? -9.483 -6.326 16.357 1.00 86.25 85 PHE A N 1
ATOM 700 C CA . PHE A 1 85 ? -8.755 -5.757 17.503 1.00 86.25 85 PHE A CA 1
ATOM 701 C C . PHE A 1 85 ? -9.035 -6.477 18.841 1.00 86.25 85 PHE A C 1
ATOM 703 O O . PHE A 1 85 ? -8.156 -6.585 19.698 1.00 86.25 85 PHE A O 1
ATOM 710 N N . ARG A 1 86 ? -10.250 -7.025 19.016 1.00 86.75 86 ARG A N 1
ATOM 711 C CA . ARG A 1 86 ? -10.638 -7.840 20.188 1.00 86.75 86 ARG A CA 1
ATOM 712 C C . ARG A 1 86 ? -10.207 -9.304 20.096 1.00 86.75 86 ARG A C 1
ATOM 714 O O . ARG A 1 86 ? -10.041 -9.956 21.121 1.00 86.75 86 ARG A O 1
ATOM 721 N N . LYS A 1 87 ? -10.021 -9.835 18.887 1.00 91.44 87 LYS A N 1
ATOM 722 C CA . LYS A 1 87 ? -9.676 -11.238 18.608 1.00 91.44 87 LYS A CA 1
ATOM 723 C C . LYS A 1 87 ? -8.207 -11.359 18.186 1.00 91.44 87 LYS A C 1
ATOM 725 O O . LYS A 1 87 ? -7.898 -11.897 17.126 1.00 91.44 87 LYS A O 1
ATOM 730 N N . LYS A 1 88 ? -7.292 -10.891 19.045 1.00 90.50 88 LYS A N 1
ATOM 731 C CA . LYS A 1 88 ? -5.849 -10.765 18.750 1.00 90.50 88 LYS A CA 1
ATOM 732 C C . LYS A 1 88 ? -5.200 -12.048 18.213 1.00 90.50 88 LYS A C 1
ATOM 734 O O . LYS A 1 88 ? -4.421 -11.971 17.274 1.00 90.50 88 LYS A O 1
ATOM 739 N N . LYS A 1 89 ? -5.543 -13.223 18.762 1.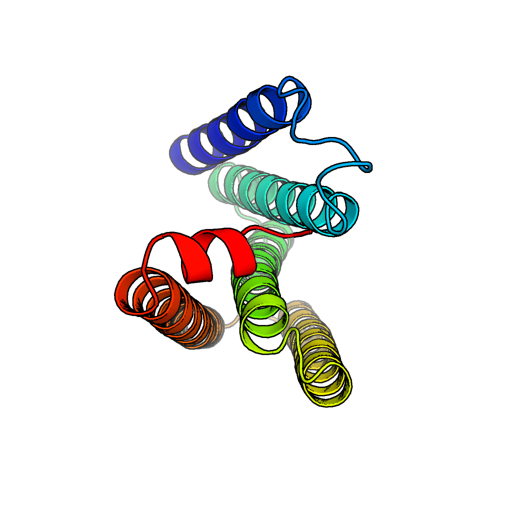00 95.62 89 LYS A N 1
ATOM 740 C CA . LYS A 1 89 ? -5.009 -14.518 18.291 1.00 95.62 89 LYS A CA 1
ATOM 741 C C . LYS A 1 89 ? -5.404 -14.811 16.840 1.00 95.62 89 LYS A C 1
ATOM 743 O O . LYS A 1 89 ? -4.564 -15.218 16.051 1.00 95.62 89 LYS A O 1
ATOM 748 N N . VAL A 1 90 ? -6.665 -14.557 16.487 1.00 96.06 90 VAL A N 1
ATOM 749 C CA . VAL A 1 90 ? -7.175 -14.757 15.121 1.00 96.06 90 VAL A CA 1
ATOM 750 C C . VAL A 1 90 ? -6.533 -13.752 14.165 1.00 96.06 90 VAL A C 1
ATOM 752 O O . VAL A 1 90 ? -6.061 -14.142 13.103 1.00 96.06 90 VAL A O 1
ATOM 755 N N . ALA A 1 91 ? -6.449 -12.480 14.571 1.00 94.25 91 ALA A N 1
ATOM 756 C CA . ALA A 1 91 ? -5.771 -11.445 13.794 1.00 94.25 91 ALA A CA 1
ATOM 757 C C . ALA A 1 91 ? -4.309 -11.825 13.511 1.00 94.25 91 ALA A C 1
ATOM 759 O O . ALA A 1 91 ? -3.872 -11.754 12.369 1.00 94.25 91 ALA A O 1
ATOM 760 N N . LEU A 1 92 ? -3.579 -12.290 14.531 1.00 95.62 92 LEU A N 1
ATOM 761 C CA . LEU A 1 92 ? -2.188 -12.717 14.396 1.00 95.62 92 LEU A CA 1
ATOM 762 C C . LEU A 1 92 ? -2.038 -13.866 13.394 1.00 95.62 92 LEU A C 1
ATOM 764 O O . LEU A 1 92 ? -1.174 -13.790 12.529 1.00 95.62 92 LEU A O 1
ATOM 768 N N . VAL A 1 93 ? -2.886 -14.896 13.470 1.00 97.94 93 VAL A N 1
ATOM 769 C CA . VAL A 1 93 ? -2.848 -16.024 12.523 1.00 97.94 93 VAL A CA 1
ATOM 770 C C . VAL A 1 93 ? -3.052 -15.541 11.086 1.00 97.94 93 VAL A C 1
ATOM 772 O O . VAL A 1 93 ? -2.262 -15.894 10.215 1.00 97.94 93 VAL A O 1
ATOM 775 N N . ILE A 1 94 ? -4.048 -14.685 10.840 1.00 97.44 94 ILE A N 1
ATOM 776 C CA . ILE A 1 94 ? -4.322 -14.148 9.497 1.00 97.44 94 ILE A CA 1
ATOM 777 C C . ILE A 1 94 ? -3.155 -13.286 8.997 1.00 97.44 94 ILE A C 1
ATOM 779 O O . ILE A 1 94 ? -2.768 -13.394 7.834 1.00 97.44 94 ILE A O 1
ATOM 783 N N . VAL A 1 95 ? -2.560 -12.457 9.860 1.00 96.12 95 VAL A N 1
ATOM 784 C CA . VAL A 1 95 ? -1.393 -11.633 9.506 1.00 96.12 95 VAL A CA 1
ATOM 785 C C . VAL A 1 95 ? -0.182 -12.503 9.176 1.00 96.12 95 VAL A C 1
ATOM 787 O O . VAL A 1 95 ? 0.475 -12.265 8.167 1.00 96.12 95 VAL A O 1
ATOM 790 N N . LEU A 1 96 ? 0.096 -13.543 9.964 1.00 97.69 96 LEU A N 1
ATOM 791 C CA . LEU A 1 96 ? 1.192 -14.472 9.681 1.00 97.69 96 LEU A CA 1
ATOM 792 C C . LEU A 1 96 ? 0.961 -15.225 8.367 1.00 97.69 96 LEU A C 1
ATOM 794 O O . LEU A 1 96 ? 1.873 -15.299 7.549 1.00 97.69 96 LEU A O 1
ATOM 798 N N . MET A 1 97 ? -0.258 -15.711 8.118 1.00 97.81 97 MET A N 1
ATOM 799 C CA . MET A 1 97 ? -0.623 -16.332 6.838 1.00 97.81 97 MET A CA 1
ATOM 800 C C . MET A 1 97 ? -0.427 -15.367 5.663 1.00 97.81 97 MET A C 1
ATOM 802 O O . MET A 1 97 ? 0.120 -15.756 4.636 1.00 97.81 97 MET A O 1
ATOM 806 N N . SER A 1 98 ? -0.804 -14.100 5.837 1.00 97.12 98 SER A N 1
ATOM 807 C CA . SER A 1 98 ? -0.630 -13.038 4.838 1.00 97.12 98 SER A CA 1
ATOM 808 C C . SER A 1 98 ? 0.846 -12.787 4.513 1.00 97.12 98 SER A C 1
ATOM 810 O O . SER A 1 98 ? 1.220 -12.698 3.347 1.00 97.12 98 SER A O 1
ATOM 812 N N . ILE A 1 99 ? 1.702 -12.717 5.537 1.00 97.19 99 ILE A N 1
ATOM 813 C CA . ILE A 1 99 ? 3.152 -12.538 5.365 1.00 97.19 99 ILE A CA 1
ATOM 814 C C . ILE A 1 99 ? 3.766 -13.758 4.670 1.00 97.19 99 ILE A C 1
ATOM 816 O O . ILE A 1 99 ? 4.552 -13.602 3.739 1.00 97.19 99 ILE A O 1
ATOM 820 N N . MET A 1 100 ? 3.387 -14.970 5.081 1.00 97.81 100 MET A N 1
ATOM 821 C CA . MET A 1 100 ? 3.872 -16.206 4.460 1.00 97.81 100 MET A CA 1
ATOM 822 C C . MET A 1 100 ? 3.466 -16.302 2.988 1.00 97.81 100 MET A C 1
ATOM 824 O O . MET A 1 100 ? 4.301 -16.641 2.149 1.00 97.81 100 MET A O 1
ATOM 828 N N . PHE A 1 101 ? 2.217 -15.953 2.668 1.00 97.81 101 PHE A N 1
ATOM 829 C CA . PHE A 1 101 ? 1.739 -15.861 1.292 1.00 97.81 101 PHE A CA 1
ATOM 830 C C . PHE A 1 101 ? 2.568 -14.860 0.481 1.00 97.81 101 PHE A C 1
ATOM 832 O O . PHE A 1 101 ? 3.055 -15.205 -0.592 1.00 97.81 101 PHE A O 1
ATOM 839 N N . PHE A 1 102 ? 2.794 -13.654 1.013 1.00 97.31 102 PHE A N 1
ATOM 840 C CA . PHE A 1 102 ? 3.589 -12.630 0.337 1.00 97.31 102 PHE A CA 1
ATOM 841 C C . PHE A 1 102 ? 5.013 -13.113 0.036 1.00 97.31 102 PHE A C 1
ATOM 843 O O . PHE A 1 102 ? 5.473 -13.000 -1.096 1.00 97.31 102 PHE A O 1
ATOM 850 N N . ILE A 1 103 ? 5.696 -13.715 1.016 1.00 97.19 103 ILE A N 1
ATOM 851 C CA . ILE A 1 103 ? 7.048 -14.262 0.825 1.00 97.19 103 ILE A CA 1
ATOM 852 C C . ILE A 1 103 ? 7.045 -15.345 -0.257 1.00 97.19 103 ILE A C 1
ATOM 854 O O . ILE A 1 103 ? 7.924 -15.360 -1.117 1.00 97.19 103 ILE A O 1
ATOM 858 N N . HIS A 1 104 ? 6.068 -16.253 -0.227 1.00 96.19 104 HIS A N 1
ATOM 859 C CA . HIS A 1 104 ? 5.950 -17.308 -1.229 1.00 96.19 104 HIS A CA 1
ATOM 860 C C . HIS A 1 104 ? 5.724 -16.737 -2.636 1.00 96.19 104 HIS A C 1
ATOM 862 O O . HIS A 1 104 ? 6.425 -17.120 -3.570 1.00 96.19 104 HIS A O 1
ATOM 868 N N . HIS A 1 105 ? 4.811 -15.774 -2.775 1.00 95.19 105 HIS A N 1
ATOM 869 C CA . HIS A 1 105 ? 4.491 -15.137 -4.053 1.00 95.19 105 HIS A CA 1
ATOM 870 C C . HIS A 1 105 ? 5.671 -14.335 -4.611 1.00 95.19 105 HIS A C 1
ATOM 872 O O . HIS A 1 105 ? 5.998 -14.466 -5.785 1.00 95.19 105 HIS A O 1
ATOM 878 N N . VAL A 1 106 ? 6.393 -13.583 -3.775 1.00 95.19 106 VAL A N 1
ATOM 879 C CA . VAL A 1 106 ? 7.608 -12.862 -4.203 1.00 95.19 106 VAL A CA 1
ATOM 880 C C . VAL A 1 106 ? 8.700 -13.830 -4.666 1.00 95.19 106 VAL A C 1
ATOM 882 O O . VAL A 1 106 ? 9.366 -13.572 -5.666 1.00 95.19 106 VAL A O 1
ATOM 885 N N . ARG A 1 107 ? 8.871 -14.973 -3.987 1.00 93.88 107 ARG A N 1
ATOM 886 C CA . ARG A 1 107 ? 9.812 -16.018 -4.431 1.00 93.88 107 ARG A CA 1
ATOM 887 C C . ARG A 1 107 ? 9.414 -16.605 -5.784 1.00 93.88 107 ARG A C 1
ATOM 889 O O . ARG A 1 107 ? 10.293 -16.846 -6.605 1.00 93.88 107 ARG A O 1
ATOM 896 N N . TYR A 1 108 ? 8.117 -16.808 -6.013 1.00 92.06 108 TYR A N 1
ATOM 897 C CA . TYR A 1 108 ? 7.589 -17.234 -7.307 1.00 92.06 108 TYR A CA 1
ATOM 898 C C . TYR A 1 108 ? 7.892 -16.197 -8.400 1.00 92.06 108 TYR A C 1
ATOM 900 O O . TYR A 1 108 ? 8.489 -16.563 -9.411 1.00 92.06 108 TYR A O 1
ATOM 908 N N . LEU A 1 109 ? 7.608 -14.910 -8.157 1.00 91.44 109 LEU A N 1
ATOM 909 C CA . LEU A 1 109 ? 7.921 -13.833 -9.107 1.00 91.44 109 LEU A CA 1
ATOM 910 C C . LEU A 1 109 ? 9.412 -13.752 -9.443 1.00 91.44 109 LEU A C 1
ATOM 912 O O . LEU A 1 109 ? 9.765 -13.451 -10.576 1.00 91.44 109 LEU A O 1
ATOM 916 N N . TYR A 1 110 ? 10.287 -14.015 -8.472 1.00 90.31 110 TYR A N 1
ATOM 917 C CA . TYR A 1 110 ? 11.731 -13.962 -8.688 1.00 90.31 110 TYR A CA 1
ATOM 918 C C . TYR A 1 110 ? 12.267 -15.151 -9.506 1.00 90.31 110 TYR A C 1
ATOM 920 O O . TYR A 1 110 ? 13.310 -15.046 -10.146 1.00 90.31 110 TYR A O 1
ATOM 928 N N . SER A 1 111 ? 11.586 -16.300 -9.480 1.00 85.69 111 SER A N 1
ATOM 929 C CA . SER A 1 111 ? 12.103 -17.558 -10.043 1.00 85.69 111 SER A CA 1
ATOM 930 C C . SER A 1 111 ? 12.064 -17.669 -11.573 1.00 85.69 111 SER A C 1
ATOM 932 O O . SER A 1 111 ? 12.577 -18.645 -12.121 1.00 85.69 111 SER A O 1
ATOM 934 N N . GLY A 1 112 ? 11.481 -16.700 -12.280 1.00 78.94 112 GLY A N 1
ATOM 935 C CA . GLY A 1 112 ? 11.285 -16.797 -13.722 1.00 78.94 112 GLY A CA 1
ATOM 936 C C . GLY A 1 112 ? 10.771 -15.510 -14.354 1.00 78.94 112 GLY A C 1
ATOM 937 O O . GLY A 1 112 ? 10.915 -14.423 -13.803 1.00 78.94 112 GLY A O 1
ATOM 938 N N . LYS A 1 113 ? 10.176 -15.642 -15.544 1.00 80.88 113 LYS A N 1
ATOM 939 C CA . LYS A 1 113 ? 9.451 -14.537 -16.178 1.00 80.88 113 LYS A CA 1
ATOM 940 C C . LYS A 1 113 ? 8.195 -14.243 -15.366 1.00 80.88 113 LYS A C 1
ATOM 942 O O . LYS A 1 113 ? 7.470 -15.175 -15.020 1.00 80.88 113 LYS A O 1
ATOM 947 N N . VAL A 1 114 ? 7.948 -12.968 -15.081 1.00 83.50 114 VAL A N 1
ATOM 948 C CA . VAL A 1 114 ? 6.753 -12.555 -14.348 1.00 83.50 114 VAL A CA 1
ATOM 949 C C . VAL A 1 114 ? 5.521 -12.848 -15.203 1.00 83.50 114 VAL A C 1
ATOM 951 O O . VAL A 1 114 ? 5.389 -12.341 -16.314 1.00 83.50 114 VAL A O 1
ATOM 954 N N . ASP A 1 115 ? 4.621 -13.681 -14.687 1.00 89.69 115 ASP A N 1
ATOM 955 C CA . ASP A 1 115 ? 3.305 -13.884 -15.285 1.00 89.69 115 ASP A CA 1
ATOM 956 C C . ASP A 1 115 ? 2.409 -12.695 -14.917 1.00 89.69 115 ASP A C 1
ATOM 958 O O . ASP A 1 115 ? 1.967 -12.542 -13.771 1.00 89.69 115 ASP A O 1
ATOM 962 N N . TYR A 1 116 ? 2.196 -11.822 -15.900 1.00 87.19 116 TYR A N 1
ATOM 963 C CA . TYR A 1 116 ? 1.419 -10.602 -15.737 1.00 87.19 116 TYR A CA 1
ATOM 964 C C . TYR A 1 116 ? -0.024 -10.878 -15.311 1.00 87.19 116 TYR A C 1
ATOM 966 O O . TYR A 1 116 ? -0.515 -10.267 -14.359 1.00 87.19 116 TYR A O 1
ATOM 974 N N . GLU A 1 117 ? -0.706 -11.795 -16.000 1.00 90.44 117 GLU A N 1
ATOM 975 C CA . GLU A 1 117 ? -2.126 -12.064 -15.771 1.00 90.44 117 GLU A CA 1
ATOM 976 C C . GLU A 1 117 ? -2.345 -12.663 -14.387 1.00 90.44 117 GLU A C 1
ATOM 978 O O . GLU A 1 117 ? -3.236 -12.230 -13.645 1.00 90.44 117 GLU A O 1
ATOM 983 N N . TYR A 1 118 ? -1.488 -13.607 -13.997 1.00 92.38 118 TYR A N 1
ATOM 984 C CA . TYR A 1 118 ? -1.527 -14.191 -12.665 1.00 92.38 118 TYR A CA 1
ATOM 985 C C . TYR A 1 118 ? -1.275 -13.136 -11.584 1.00 92.38 118 TYR A C 1
ATOM 987 O O . TYR A 1 118 ? -2.053 -13.022 -10.631 1.00 92.38 118 TYR A O 1
ATOM 995 N N . ASN A 1 119 ? -0.229 -12.318 -11.733 1.00 93.69 119 ASN A N 1
ATOM 996 C CA . ASN A 1 119 ? 0.098 -11.305 -10.734 1.00 93.69 119 ASN A CA 1
ATOM 997 C C . ASN A 1 119 ? -1.005 -10.243 -10.597 1.00 93.69 119 ASN A C 1
ATOM 999 O O . ASN A 1 119 ? -1.379 -9.876 -9.479 1.00 93.69 119 ASN A O 1
ATOM 1003 N N . MET A 1 120 ? -1.572 -9.789 -11.716 1.00 94.12 120 MET A N 1
ATOM 1004 C CA . MET A 1 120 ? -2.698 -8.857 -11.701 1.00 94.12 120 MET A CA 1
ATOM 1005 C C . MET A 1 120 ? -3.937 -9.468 -11.053 1.00 94.12 120 MET A C 1
ATOM 1007 O O . MET A 1 120 ? -4.581 -8.804 -10.242 1.00 94.12 120 MET A O 1
ATOM 1011 N N . THR A 1 121 ? -4.234 -10.738 -11.331 1.00 96.00 121 THR A N 1
ATOM 1012 C CA . THR A 1 121 ? -5.349 -11.453 -10.696 1.00 96.00 121 THR A CA 1
ATOM 1013 C C . THR A 1 121 ? -5.177 -11.508 -9.179 1.00 96.00 121 THR A C 1
ATOM 1015 O O . THR A 1 121 ? -6.098 -11.154 -8.442 1.00 96.00 121 THR A O 1
ATOM 1018 N N . VAL A 1 122 ? -3.986 -11.876 -8.697 1.00 96.25 122 VAL A N 1
ATOM 1019 C CA . VAL A 1 122 ? -3.674 -11.922 -7.259 1.00 96.25 122 VAL A CA 1
ATOM 1020 C C . VAL A 1 122 ? -3.845 -10.545 -6.610 1.00 96.25 122 VAL A C 1
ATOM 1022 O O . VAL A 1 122 ? -4.540 -10.426 -5.597 1.00 96.25 122 VAL A O 1
ATOM 1025 N N . ASN A 1 123 ? -3.282 -9.495 -7.215 1.00 96.25 123 ASN A N 1
ATOM 1026 C CA . ASN A 1 123 ? -3.412 -8.123 -6.720 1.00 96.25 123 ASN A CA 1
ATOM 1027 C C . ASN A 1 123 ? -4.868 -7.661 -6.646 1.00 96.25 123 ASN A C 1
ATOM 1029 O O . ASN A 1 123 ? -5.283 -7.087 -5.638 1.00 96.25 123 ASN A O 1
ATOM 1033 N N . ILE A 1 124 ? -5.653 -7.929 -7.690 1.00 96.75 124 ILE A N 1
ATOM 1034 C CA . ILE A 1 124 ? -7.066 -7.551 -7.753 1.00 96.75 124 ILE A CA 1
ATOM 1035 C C . ILE A 1 124 ? -7.864 -8.282 -6.673 1.00 96.75 124 ILE A C 1
ATOM 1037 O O . ILE A 1 124 ? -8.604 -7.638 -5.934 1.00 96.75 124 ILE A O 1
ATOM 1041 N N . VAL A 1 125 ? -7.693 -9.599 -6.529 1.00 97.69 125 VAL A N 1
ATOM 1042 C CA . VAL A 1 125 ? -8.416 -10.394 -5.521 1.00 97.69 125 VAL A CA 1
ATOM 1043 C C . VAL A 1 125 ? -8.116 -9.885 -4.111 1.00 97.69 125 VAL A C 1
ATOM 1045 O O . VAL A 1 125 ? -9.037 -9.629 -3.333 1.00 97.69 125 VAL A O 1
ATOM 1048 N N . ILE A 1 126 ? -6.842 -9.672 -3.782 1.00 97.19 126 ILE A N 1
ATOM 1049 C CA . ILE A 1 126 ? -6.436 -9.161 -2.465 1.00 97.19 126 ILE A CA 1
ATOM 1050 C C . ILE A 1 126 ? -6.933 -7.729 -2.259 1.00 97.19 126 ILE A C 1
ATOM 1052 O O . ILE A 1 126 ? -7.435 -7.404 -1.182 1.00 97.19 126 ILE A O 1
ATOM 1056 N N . GLY A 1 127 ? -6.856 -6.885 -3.288 1.00 97.06 127 GLY A N 1
ATOM 1057 C CA . GLY A 1 127 ? -7.371 -5.519 -3.257 1.00 97.06 127 GLY A CA 1
ATOM 1058 C C . GLY A 1 127 ? -8.881 -5.468 -3.014 1.00 97.06 127 GLY A C 1
ATOM 1059 O O . GLY A 1 127 ? -9.346 -4.682 -2.186 1.00 97.06 127 GLY A O 1
ATOM 1060 N N . MET A 1 128 ? -9.654 -6.346 -3.659 1.00 97.88 128 MET A N 1
ATOM 1061 C CA . MET A 1 128 ? -11.097 -6.476 -3.432 1.00 97.88 128 MET A CA 1
ATOM 1062 C C . MET A 1 128 ? -11.398 -6.929 -2.003 1.00 97.88 128 MET A C 1
ATOM 1064 O O . MET A 1 128 ? -12.257 -6.339 -1.349 1.00 97.88 128 MET A O 1
ATOM 1068 N N . LEU A 1 129 ? -10.667 -7.922 -1.483 1.00 97.06 129 LEU A N 1
ATOM 1069 C CA . LEU A 1 129 ? -10.810 -8.372 -0.095 1.00 97.06 129 LEU A CA 1
ATOM 1070 C C . LEU A 1 129 ? -10.490 -7.248 0.896 1.00 97.06 129 LEU A C 1
ATOM 1072 O O . LEU A 1 129 ? -11.266 -7.004 1.820 1.00 97.06 129 LEU A O 1
ATOM 1076 N N . ALA A 1 130 ? -9.386 -6.524 0.691 1.00 96.75 130 ALA A N 1
ATOM 1077 C CA . ALA A 1 130 ? -9.022 -5.370 1.508 1.00 96.75 130 ALA A CA 1
ATOM 1078 C C . ALA A 1 130 ? -10.132 -4.312 1.485 1.00 96.75 130 ALA A C 1
ATOM 1080 O O . ALA A 1 130 ? -10.568 -3.846 2.538 1.00 96.75 130 ALA A O 1
ATOM 1081 N N . THR A 1 131 ? -10.634 -3.984 0.294 1.00 96.50 131 THR A N 1
ATOM 1082 C CA . THR A 1 131 ? -11.706 -3.001 0.095 1.00 96.50 131 THR A CA 1
ATOM 1083 C C . THR A 1 131 ? -12.987 -3.429 0.804 1.00 96.50 131 THR A C 1
ATOM 1085 O O . THR A 1 131 ? -13.575 -2.635 1.533 1.00 96.50 131 THR A O 1
ATOM 1088 N N . ALA A 1 132 ? -13.387 -4.696 0.679 1.00 96.50 132 ALA A N 1
ATOM 1089 C CA . ALA A 1 132 ? -14.550 -5.245 1.369 1.00 96.50 132 ALA A CA 1
ATOM 1090 C C . ALA A 1 132 ? -14.423 -5.133 2.894 1.00 96.50 132 ALA A C 1
ATOM 1092 O O . ALA A 1 132 ? -15.351 -4.673 3.560 1.00 96.50 132 ALA A O 1
ATOM 1093 N N . LEU A 1 133 ? -13.260 -5.475 3.456 1.00 94.50 133 LEU A N 1
ATOM 1094 C CA . LEU A 1 133 ? -13.011 -5.330 4.892 1.00 94.50 133 LEU A CA 1
ATOM 1095 C C . LEU A 1 133 ? -13.066 -3.861 5.338 1.00 94.50 133 LEU A C 1
ATOM 1097 O O . LEU A 1 133 ? -13.663 -3.554 6.371 1.00 94.50 133 LEU A O 1
ATOM 1101 N N . TRP A 1 134 ? -12.501 -2.940 4.559 1.00 93.75 134 TRP A N 1
ATOM 1102 C CA . TRP A 1 134 ? -12.582 -1.506 4.847 1.00 93.75 134 TRP A CA 1
ATOM 1103 C C . T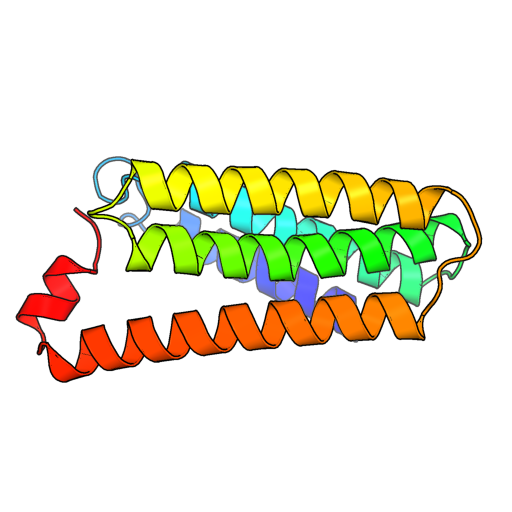RP A 1 134 ? -14.010 -0.963 4.759 1.00 93.75 134 TRP A C 1
ATOM 1105 O O . TRP A 1 134 ? -14.397 -0.153 5.602 1.00 93.75 134 TRP A O 1
ATOM 1115 N N . MET A 1 135 ? -14.819 -1.444 3.811 1.00 93.00 135 MET A N 1
ATOM 1116 C CA . MET A 1 135 ? -16.244 -1.111 3.736 1.00 93.00 135 MET A CA 1
ATOM 1117 C C . MET A 1 135 ? -16.991 -1.599 4.978 1.00 93.00 135 MET A C 1
ATOM 1119 O O . MET A 1 135 ? -17.713 -0.818 5.593 1.00 93.00 135 MET A O 1
ATOM 1123 N N . VAL A 1 136 ? -16.768 -2.845 5.408 1.00 90.94 136 VAL A N 1
ATOM 1124 C CA . VAL A 1 136 ? -17.363 -3.388 6.643 1.00 90.94 136 VAL A CA 1
ATOM 1125 C C . VAL A 1 136 ? -16.949 -2.563 7.862 1.00 90.94 136 VAL A C 1
ATOM 1127 O O . VAL A 1 136 ? -17.791 -2.225 8.694 1.00 90.94 136 VAL A O 1
ATOM 1130 N N . PHE A 1 137 ? -15.669 -2.197 7.962 1.00 87.25 137 PHE A N 1
ATOM 1131 C CA .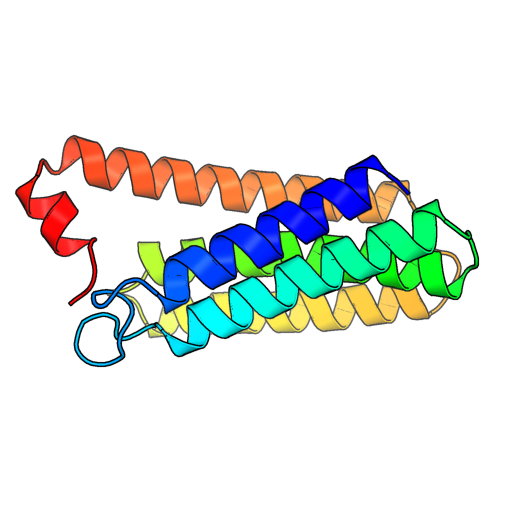 PHE A 1 137 ? -15.169 -1.344 9.041 1.00 87.25 137 PHE A CA 1
ATOM 1132 C C . PHE A 1 137 ? -15.849 0.034 9.040 1.00 87.25 137 PHE A C 1
ATOM 1134 O O . PHE A 1 137 ? -16.315 0.489 10.085 1.00 87.25 137 PHE A O 1
ATOM 1141 N N . SER A 1 138 ? -15.947 0.672 7.872 1.00 87.88 138 SER A N 1
ATOM 1142 C CA . SER A 1 138 ? -16.577 1.985 7.700 1.00 87.88 138 SER A CA 1
ATOM 1143 C C . SER A 1 138 ? -18.070 1.956 8.047 1.00 87.88 138 SER A C 1
ATOM 1145 O O . SER A 1 138 ? -18.535 2.760 8.854 1.00 87.88 138 SER A O 1
ATOM 1147 N N . LEU A 1 139 ? -18.814 0.973 7.531 1.00 87.62 139 LEU A N 1
ATOM 1148 C CA . LEU A 1 139 ? -20.236 0.787 7.835 1.00 87.62 139 LEU A CA 1
ATOM 1149 C C . LEU A 1 139 ? -20.468 0.523 9.327 1.00 87.62 139 LEU A C 1
ATOM 1151 O O . LEU A 1 139 ? -21.353 1.129 9.927 1.00 87.62 139 LEU A O 1
ATOM 1155 N N . GLY A 1 140 ? -19.642 -0.315 9.958 1.00 84.12 140 GLY A N 1
ATOM 1156 C CA . GLY A 1 140 ? -19.715 -0.553 11.401 1.00 84.12 140 GLY A CA 1
ATOM 1157 C C . GLY A 1 140 ? -19.460 0.710 12.232 1.00 84.12 140 GLY A C 1
ATOM 1158 O O . GLY A 1 140 ? -20.123 0.924 13.250 1.00 84.12 140 GLY A O 1
ATOM 1159 N N . ALA A 1 141 ? -18.538 1.570 11.791 1.00 78.94 141 ALA A N 1
ATOM 1160 C CA . ALA A 1 141 ? -18.266 2.852 12.438 1.00 78.94 141 ALA A CA 1
ATOM 1161 C C . ALA A 1 141 ? -19.426 3.851 12.275 1.00 78.94 141 ALA A C 1
ATOM 1163 O O . ALA A 1 141 ? -19.739 4.567 13.228 1.00 78.94 141 ALA A O 1
ATOM 1164 N N . LEU A 1 142 ? -20.085 3.870 11.111 1.00 81.19 142 LEU A N 1
ATOM 1165 C CA . LEU A 1 142 ? -21.251 4.716 10.834 1.00 81.19 142 LEU A CA 1
ATOM 1166 C C . LEU A 1 142 ? -22.493 4.261 11.618 1.00 81.19 142 LEU A C 1
ATOM 1168 O O . LEU A 1 142 ? -23.098 5.062 12.329 1.00 81.19 142 LEU A O 1
ATOM 1172 N N . CYS A 1 143 ? -22.847 2.974 11.548 1.00 79.56 143 CYS A N 1
ATOM 1173 C CA . CYS A 1 143 ? -24.038 2.424 12.207 1.00 79.56 143 CYS A CA 1
ATOM 1174 C C . CYS A 1 143 ? -23.944 2.442 13.741 1.00 79.56 143 CYS A C 1
ATOM 1176 O O . CYS A 1 143 ? -24.964 2.532 14.418 1.00 79.56 143 CYS A O 1
ATOM 1178 N N . GLY A 1 144 ? -22.737 2.376 14.312 1.00 68.44 144 GLY A N 1
ATOM 1179 C CA . GLY A 1 144 ? -22.536 2.435 15.763 1.00 68.44 144 GLY A CA 1
ATOM 1180 C C . GLY A 1 144 ? -22.653 3.840 16.384 1.00 68.44 144 GLY A C 1
ATOM 1181 O O . GLY A 1 144 ? -22.524 3.975 17.604 1.00 68.44 144 GLY A O 1
ATOM 1182 N N . GLY A 1 145 ? -22.868 4.888 15.580 1.00 57.44 145 GLY A N 1
ATOM 1183 C CA . GLY A 1 145 ? -22.941 6.284 16.027 1.00 57.44 145 GLY A CA 1
ATOM 1184 C C . GLY A 1 145 ? -21.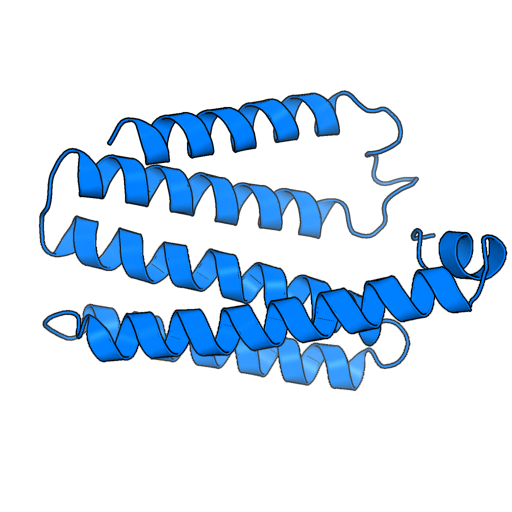594 6.869 16.488 1.00 57.44 145 GLY A C 1
ATOM 1185 O O . GLY A 1 145 ? -20.606 6.157 16.684 1.00 57.44 145 GLY A O 1
ATOM 1186 N N . GLN A 1 146 ? -21.540 8.192 16.712 1.00 51.09 146 GLN A N 1
ATOM 1187 C CA . GLN A 1 146 ? -20.306 8.922 17.079 1.00 51.09 146 GLN A CA 1
ATOM 1188 C C . GLN A 1 146 ? -19.574 8.340 18.309 1.00 51.09 146 GLN A C 1
ATOM 1190 O O . GLN A 1 146 ? -18.351 8.450 18.415 1.00 51.09 146 GLN A O 1
ATOM 1195 N N . HIS A 1 147 ? -20.290 7.674 19.222 1.00 47.28 147 HIS A N 1
ATOM 1196 C CA . HIS A 1 147 ? -19.708 7.003 20.388 1.00 47.28 147 HIS A CA 1
ATOM 1197 C C . HIS A 1 147 ? -19.002 5.679 20.056 1.00 47.28 147 HIS A C 1
ATOM 1199 O O . HIS A 1 147 ? -17.992 5.370 20.690 1.00 47.28 147 HIS A O 1
ATOM 1205 N N . ALA A 1 148 ? -19.473 4.909 19.067 1.00 50.47 148 ALA A N 1
ATOM 1206 C CA . ALA A 1 148 ? -18.731 3.756 18.556 1.00 50.47 148 ALA A CA 1
ATOM 1207 C C . ALA A 1 148 ? -17.577 4.207 17.658 1.00 50.47 148 ALA A C 1
ATOM 1209 O O . ALA A 1 148 ? -16.483 3.668 17.790 1.00 50.47 148 ALA A O 1
ATOM 1210 N N . ALA A 1 149 ? -17.767 5.247 16.839 1.00 47.62 149 ALA A N 1
ATOM 1211 C CA . ALA A 1 149 ? -16.690 5.843 16.049 1.00 47.62 149 ALA A CA 1
ATOM 1212 C C . ALA A 1 149 ? -15.514 6.277 16.944 1.00 47.62 149 ALA A C 1
ATOM 1214 O O . ALA A 1 149 ? -14.385 5.886 16.682 1.00 47.62 149 ALA A O 1
ATOM 1215 N N . ARG A 1 150 ? -15.763 6.937 18.087 1.00 50.97 150 ARG A N 1
ATOM 1216 C CA . ARG A 1 150 ? -14.732 7.258 19.105 1.00 50.97 150 ARG A CA 1
ATOM 1217 C C . ARG A 1 150 ? -14.132 6.045 19.834 1.00 50.97 150 ARG A C 1
ATOM 1219 O O . ARG A 1 150 ? -13.132 6.191 20.522 1.00 50.97 150 ARG A O 1
ATOM 1226 N N . ARG A 1 151 ? -14.756 4.869 19.734 1.00 47.75 151 ARG A N 1
ATOM 1227 C CA . ARG A 1 151 ? -14.270 3.594 20.292 1.00 47.75 151 ARG A CA 1
ATOM 1228 C C . ARG A 1 151 ? -13.405 2.826 19.275 1.00 47.75 151 ARG A C 1
ATOM 1230 O O . ARG A 1 151 ? -12.606 1.992 19.688 1.00 47.75 151 ARG A O 1
ATOM 1237 N N . TYR A 1 152 ? -13.569 3.121 17.981 1.00 48.38 152 TYR A N 1
ATOM 1238 C CA . TYR A 1 152 ? -12.743 2.648 16.859 1.00 48.38 152 TYR A CA 1
ATOM 1239 C C . TYR A 1 152 ? -11.632 3.637 16.463 1.00 48.38 152 TYR A C 1
ATOM 1241 O O . TYR A 1 152 ? -10.643 3.239 15.851 1.00 48.38 152 TYR A O 1
ATOM 1249 N N . VAL A 1 153 ? -11.776 4.913 16.830 1.00 47.81 153 VAL A N 1
ATOM 1250 C CA . VAL A 1 153 ? -10.690 5.894 16.904 1.00 47.81 153 VAL A CA 1
ATOM 1251 C C . VAL A 1 153 ? -9.889 5.540 18.151 1.00 47.81 153 VAL A C 1
ATOM 1253 O O . VAL A 1 153 ? -10.315 5.770 19.277 1.00 47.81 153 VAL A O 1
ATOM 1256 N N . TRP A 1 154 ? -8.792 4.846 17.909 1.00 51.88 154 TRP A N 1
ATOM 1257 C CA . TRP A 1 154 ? -7.850 4.271 18.859 1.00 51.88 154 TRP A CA 1
ATOM 1258 C C . TRP A 1 154 ? -7.684 5.058 20.173 1.00 51.88 154 TRP A C 1
ATOM 1260 O O . TRP A 1 154 ? -7.390 6.251 20.161 1.00 51.88 154 TRP A O 1
ATOM 1270 N N . ARG A 1 155 ? -7.835 4.349 21.299 1.00 39.84 155 ARG A N 1
ATOM 1271 C CA . ARG A 1 155 ? -7.057 4.601 22.519 1.00 39.84 155 ARG A CA 1
ATOM 1272 C C . ARG A 1 155 ? -5.860 3.670 22.514 1.00 39.84 155 ARG A C 1
ATOM 1274 O O . ARG A 1 155 ? -6.050 2.524 22.041 1.00 39.84 155 ARG A O 1
#

Foldseek 3Di:
DVVLVVQLVVLVVVVVVLVPDPCLDCVNDVCSVLVVVLSVLSNQLSVLVVVCVVPPDLVSVLSNLLSLQVNLLSLQLVLLCLVCVVVVVVSVVVNVVSVVVSVVVSVVSVPDRHDPVVSVVSSVVSNVNSVVSVVVSVVQLVVVPPVVVVVSSGD

InterPro domains:
  IPR007217 Per1-like [PF04080] (2-140)
  IPR007217 Per1-like [PTHR13148] (2-145)

Radius of gyration: 17.19 Å; chains: 1; bounding box: 38×35×42 Å

Sequence (155 aa):
ALASGLNLAAHVYMYHQLIEDYRFCYKHSPMIVFWHFFFCICTHAWAWSTVFHARDTPFTEFMDYACALSMVMILFIAAVIRLLFRKKKVALVIVLMSIMFFIHHVRYLYSGKVDYEYNMTVNIVIGMLATALWMVFSLGALCGGQHAARRYVWR

Organism: Pectinophora gossypiella (NCBI:txid13191)

Secondary structure (DSSP, 8-state):
-HHHHHHHHHHHHHHHHHHH-TTSSTTT-TTHHHHHHHHHHHHHHHHHHHHHTTS--HHHHHHHHHHHHHHHHHHHHHHHHHHTTT-HHHHHHHHHHHHHHHHHHHHHHHTSS--HHHHHHHHHHHHHHHHHHHHHHHHHHHHTHHHHHHHHS--

pLDDT: mean 88.64, std 13.43, range [39.84, 98.06]